Protein AF-A0A519GAX4-F1 (afdb_monomer_lite)

Structure (mmCIF, N/CA/C/O backbone):
data_AF-A0A519GAX4-F1
#
_entry.id   AF-A0A519GAX4-F1
#
loop_
_atom_site.group_PDB
_atom_site.id
_atom_site.type_symbol
_atom_site.label_atom_id
_atom_site.label_alt_id
_atom_site.label_comp_id
_atom_site.label_asym_id
_atom_site.label_entity_id
_atom_site.label_seq_id
_atom_site.pdbx_PDB_ins_code
_atom_site.Cartn_x
_atom_site.Cartn_y
_atom_site.Cartn_z
_atom_site.occupancy
_atom_site.B_iso_or_equiv
_atom_site.auth_seq_id
_atom_site.auth_comp_id
_atom_site.auth_asym_id
_atom_site.auth_atom_id
_atom_site.pdbx_PDB_model_num
ATOM 1 N N . MET A 1 1 ? -14.124 -21.196 -61.981 1.00 49.44 1 MET A N 1
ATOM 2 C CA . MET A 1 1 ? -12.857 -21.195 -61.224 1.00 49.44 1 MET A CA 1
ATOM 3 C C . MET A 1 1 ? -12.351 -19.764 -61.209 1.00 49.44 1 MET A C 1
ATOM 5 O O . MET A 1 1 ? -12.380 -19.143 -62.263 1.00 49.44 1 MET A O 1
ATOM 9 N N . SER A 1 2 ? -11.976 -19.297 -60.017 1.00 40.06 2 SER A N 1
ATOM 10 C CA . SER A 1 2 ? -11.448 -17.969 -59.651 1.00 40.06 2 SER A CA 1
ATOM 11 C C . SER A 1 2 ? -12.458 -16.837 -59.386 1.00 40.06 2 SER A C 1
ATOM 13 O O . SER A 1 2 ? -13.025 -16.223 -60.282 1.00 40.06 2 SER A O 1
ATOM 15 N N . ILE A 1 3 ? -12.646 -16.651 -58.076 1.00 50.47 3 ILE A N 1
ATOM 16 C CA . ILE A 1 3 ? -13.044 -15.473 -57.283 1.00 50.47 3 ILE A CA 1
ATOM 17 C C . ILE A 1 3 ? -12.046 -14.324 -57.499 1.00 50.47 3 ILE A C 1
ATOM 19 O O . ILE A 1 3 ? -10.897 -14.688 -57.704 1.00 50.47 3 ILE A O 1
ATOM 23 N N . GLU A 1 4 ? -12.473 -13.041 -57.432 1.00 44.81 4 GLU A N 1
ATOM 24 C CA . GLU A 1 4 ? -11.966 -11.910 -56.588 1.00 44.81 4 GLU A CA 1
ATOM 25 C C . GLU A 1 4 ? -12.922 -10.685 -56.694 1.00 44.81 4 GLU A C 1
ATOM 27 O O . GLU A 1 4 ? -13.401 -10.368 -57.780 1.00 44.81 4 GLU A O 1
ATOM 32 N N . ASP A 1 5 ? -13.215 -10.005 -55.575 1.00 56.78 5 ASP A N 1
ATOM 33 C CA . ASP A 1 5 ? -14.135 -8.849 -55.447 1.00 56.78 5 ASP A CA 1
ATOM 34 C C . ASP A 1 5 ? -13.347 -7.647 -54.862 1.00 56.78 5 ASP A C 1
ATOM 36 O O . ASP A 1 5 ? -12.900 -7.748 -53.715 1.00 56.78 5 ASP A O 1
ATOM 40 N N . PRO A 1 6 ? -13.111 -6.524 -55.582 1.00 49.88 6 PRO A N 1
ATOM 41 C CA . PRO A 1 6 ? -12.279 -5.430 -55.083 1.00 49.88 6 PRO A CA 1
ATOM 42 C C . PRO A 1 6 ? -13.146 -4.314 -54.486 1.00 49.88 6 PRO A C 1
ATOM 44 O O . PRO A 1 6 ? -13.509 -3.344 -55.153 1.00 49.88 6 PRO A O 1
ATOM 47 N N . ARG A 1 7 ? -13.476 -4.415 -53.197 1.00 53.16 7 ARG A N 1
ATOM 48 C CA . ARG A 1 7 ? -14.064 -3.282 -52.465 1.00 53.16 7 ARG A CA 1
ATOM 49 C C . ARG A 1 7 ? -12.989 -2.224 -52.204 1.00 53.16 7 ARG A C 1
ATOM 51 O O . ARG A 1 7 ? -12.269 -2.312 -51.218 1.00 53.16 7 ARG A O 1
ATOM 58 N N . GLY A 1 8 ? -12.892 -1.231 -53.087 1.00 43.72 8 GLY A N 1
ATOM 59 C CA . GLY A 1 8 ? -12.141 0.007 -52.862 1.00 43.72 8 GLY A CA 1
ATOM 60 C C . GLY A 1 8 ? -13.034 1.065 -52.213 1.00 43.72 8 GLY A C 1
ATOM 61 O O . GLY A 1 8 ? -13.929 1.602 -52.860 1.00 43.72 8 GLY A O 1
ATOM 62 N N . THR A 1 9 ? -12.829 1.346 -50.928 1.00 45.81 9 THR A N 1
ATOM 63 C CA . THR A 1 9 ? -13.566 2.368 -50.169 1.00 45.81 9 THR A CA 1
ATOM 64 C C . THR A 1 9 ? -12.834 3.713 -50.218 1.00 45.81 9 THR A C 1
ATOM 66 O O . THR A 1 9 ? -11.664 3.775 -49.856 1.00 45.81 9 THR A O 1
ATOM 69 N N . SER A 1 10 ? -13.522 4.778 -50.649 1.00 49.91 10 SER A N 1
ATOM 70 C CA . SER A 1 10 ? -13.042 6.172 -50.630 1.00 49.91 10 SER A CA 1
ATOM 71 C C . SER A 1 10 ? -13.290 6.815 -49.262 1.00 49.91 10 SER A C 1
ATOM 73 O O . SER A 1 10 ? -14.399 6.747 -48.735 1.00 49.91 10 SER A O 1
ATOM 75 N N . GLU A 1 11 ? -12.253 7.445 -48.722 1.00 51.72 11 GLU A N 1
ATOM 76 C CA . GLU A 1 11 ? -12.143 8.033 -47.383 1.00 51.72 11 GLU A CA 1
ATOM 77 C C . GLU A 1 11 ? -12.891 9.376 -47.244 1.00 51.72 11 GLU A C 1
ATOM 79 O O . GLU A 1 11 ? -13.088 10.097 -48.223 1.00 51.72 11 GLU A O 1
ATOM 84 N N . VAL A 1 12 ? -13.285 9.734 -46.015 1.00 51.50 12 VAL A N 1
ATOM 85 C CA . VAL A 1 12 ? -13.765 11.078 -45.639 1.00 51.50 12 VAL A CA 1
ATOM 86 C C . VAL A 1 12 ? -12.657 11.760 -44.823 1.00 51.50 12 VAL A C 1
ATOM 88 O O . VAL A 1 12 ? -12.281 11.192 -43.798 1.00 51.50 12 VAL A O 1
ATOM 91 N N . PRO A 1 13 ? -12.148 12.953 -45.196 1.00 63.16 13 PRO A N 1
ATOM 92 C CA . PRO A 1 13 ? -11.179 13.672 -44.377 1.00 63.16 13 PRO A CA 1
ATOM 93 C C . PRO A 1 13 ? -11.900 14.663 -43.451 1.00 63.16 13 PRO A C 1
ATOM 95 O O . PRO A 1 13 ? -12.683 15.499 -43.909 1.00 63.16 13 PRO A O 1
ATOM 98 N N . VAL A 1 14 ? -11.647 14.587 -42.141 1.00 50.53 14 VAL A N 1
ATOM 99 C CA . VAL A 1 14 ? -11.994 15.671 -41.209 1.00 50.53 14 VAL A CA 1
ATOM 100 C C . VAL A 1 14 ? -10.788 15.982 -40.320 1.00 50.53 14 VAL A C 1
ATOM 102 O O . VAL A 1 14 ? -10.512 15.363 -39.287 1.00 50.53 14 VAL A O 1
ATOM 105 N N . ASP A 1 15 ? -10.021 16.966 -40.771 1.00 57.25 15 ASP A N 1
ATOM 106 C CA . ASP A 1 15 ? -8.769 17.379 -40.150 1.00 57.25 15 ASP A CA 1
ATOM 107 C C . ASP A 1 15 ? -9.059 18.439 -39.081 1.00 57.25 15 ASP A C 1
ATOM 109 O O . ASP A 1 15 ? -8.811 19.629 -39.255 1.00 57.25 15 ASP A O 1
ATOM 113 N N . THR A 1 16 ? -9.615 18.022 -37.945 1.00 57.50 16 THR A N 1
ATOM 114 C CA . THR A 1 16 ? -9.535 18.808 -36.704 1.00 57.50 16 THR A CA 1
ATOM 115 C C . THR A 1 16 ? -8.336 18.328 -35.890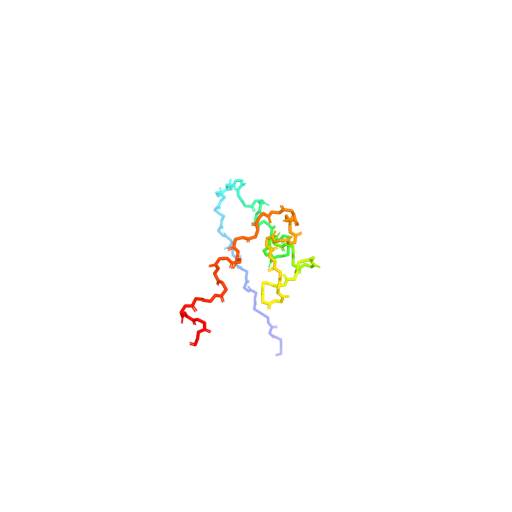 1.00 57.50 16 THR A C 1
ATOM 117 O O . THR A 1 16 ? -8.492 17.602 -34.907 1.00 57.50 16 THR A O 1
ATOM 120 N N . GLU A 1 17 ? -7.117 18.645 -36.335 1.00 58.41 17 GLU A N 1
ATOM 121 C CA . GLU A 1 17 ? -5.907 18.337 -35.564 1.00 58.41 17 GLU A CA 1
ATOM 122 C C . GLU A 1 17 ? -5.770 19.271 -34.359 1.00 58.41 17 GLU A C 1
ATOM 124 O O . GLU A 1 17 ? -5.138 20.323 -34.407 1.00 58.41 17 GLU A O 1
ATOM 129 N N . THR A 1 18 ? -6.363 18.863 -33.241 1.00 60.06 18 THR A N 1
ATOM 130 C CA . THR A 1 18 ? -5.933 19.319 -31.920 1.00 60.06 18 THR A CA 1
ATOM 131 C C . THR A 1 18 ? -4.586 18.660 -31.606 1.00 60.06 18 THR A C 1
ATOM 133 O O . THR A 1 18 ? -4.431 17.453 -31.816 1.00 60.06 18 THR A O 1
ATOM 136 N N . VAL A 1 19 ? -3.637 19.411 -31.029 1.00 61.62 19 VAL A N 1
ATOM 137 C CA . VAL A 1 19 ? -2.320 18.956 -30.497 1.00 61.62 19 VAL A CA 1
ATOM 138 C C . VAL A 1 19 ? -2.471 17.979 -29.304 1.00 61.62 19 VAL A C 1
ATOM 140 O O . VAL A 1 19 ? -1.613 17.834 -28.449 1.00 61.62 19 VAL A O 1
ATOM 143 N N . GLU A 1 20 ? -3.597 17.288 -29.221 1.00 61.19 20 GLU A N 1
ATOM 144 C CA . GLU A 1 20 ? -3.853 16.159 -28.333 1.00 61.19 20 GLU A CA 1
ATOM 145 C C . GLU A 1 20 ? -3.625 14.834 -29.073 1.00 61.19 20 GLU A C 1
ATOM 147 O O . GLU A 1 20 ? -3.252 13.844 -28.451 1.00 61.19 20 GLU A O 1
ATOM 152 N N . ARG A 1 21 ? -3.784 14.813 -30.409 1.00 57.88 21 ARG A N 1
ATOM 153 C CA . ARG A 1 21 ? -3.700 13.577 -31.206 1.00 57.88 21 ARG A CA 1
ATOM 154 C C . ARG A 1 21 ? -2.299 12.959 -31.208 1.00 57.88 21 ARG A C 1
ATOM 156 O O . ARG A 1 21 ? -2.187 11.757 -31.036 1.00 57.88 21 ARG A O 1
ATOM 163 N N . ASN A 1 22 ? -1.251 13.783 -31.267 1.00 55.69 22 ASN A N 1
ATOM 164 C CA . ASN A 1 22 ? 0.145 13.317 -31.254 1.00 55.69 22 ASN A CA 1
ATOM 165 C C . ASN A 1 22 ? 0.565 12.729 -29.885 1.00 55.69 22 ASN A C 1
ATOM 167 O O . ASN A 1 22 ? 1.411 11.850 -29.809 1.00 55.69 22 ASN A O 1
ATOM 171 N N . MET A 1 23 ? -0.069 13.145 -28.779 1.00 60.53 23 MET A N 1
ATOM 172 C CA . MET A 1 23 ? 0.218 12.566 -27.453 1.00 60.53 23 MET A CA 1
ATOM 173 C C . MET A 1 23 ? -0.539 11.262 -27.181 1.00 60.53 23 MET A C 1
ATOM 175 O O . MET A 1 23 ? -0.248 10.585 -26.197 1.00 60.53 23 MET A O 1
ATOM 179 N N . ASN A 1 24 ? -1.509 10.926 -28.034 1.00 59.53 24 ASN A N 1
ATOM 180 C CA . ASN A 1 24 ? -2.273 9.685 -27.976 1.00 59.53 24 ASN A CA 1
ATOM 181 C C . ASN A 1 24 ? -1.906 8.725 -29.119 1.00 59.53 24 ASN A C 1
ATOM 183 O O . ASN A 1 24 ? -2.598 7.727 -29.317 1.00 59.53 24 ASN A O 1
ATOM 187 N N . ASP A 1 25 ? -0.841 9.015 -29.877 1.00 58.72 25 ASP A N 1
ATOM 188 C CA . ASP A 1 25 ? -0.260 8.027 -30.776 1.00 58.72 25 ASP A CA 1
ATOM 189 C C . ASP A 1 25 ? 0.265 6.887 -29.912 1.00 58.72 25 ASP A C 1
ATOM 191 O O . ASP A 1 25 ? 1.175 7.056 -29.098 1.00 58.72 25 ASP A O 1
ATOM 195 N N . GLU A 1 26 ? -0.398 5.738 -30.039 1.00 61.22 26 GLU A N 1
ATOM 196 C CA . GLU A 1 26 ? -0.186 4.570 -29.204 1.00 61.22 26 GLU A CA 1
ATOM 197 C C . GLU A 1 26 ? 1.227 4.020 -29.410 1.00 61.22 26 GLU A C 1
ATOM 199 O O . GLU A 1 26 ? 1.464 3.077 -30.167 1.00 61.22 26 GLU A O 1
ATOM 204 N N . ALA A 1 27 ? 2.182 4.575 -28.668 1.00 58.50 27 ALA A N 1
ATOM 205 C CA . ALA A 1 27 ? 3.358 3.853 -28.232 1.00 58.50 27 ALA A CA 1
ATOM 206 C C . ALA A 1 27 ? 2.868 2.704 -27.334 1.00 58.50 27 ALA A C 1
ATOM 208 O O . ALA A 1 27 ? 2.893 2.789 -26.112 1.00 58.50 27 ALA A O 1
ATOM 209 N N . SER A 1 28 ? 2.355 1.651 -27.973 1.00 56.84 28 SER A N 1
ATOM 210 C CA . SER A 1 28 ? 1.906 0.398 -27.374 1.00 56.84 28 SER A CA 1
ATOM 211 C C . SER A 1 28 ? 0.880 0.558 -26.246 1.00 56.84 28 SER A C 1
ATOM 213 O O . SER A 1 28 ? 1.249 0.346 -25.100 1.00 56.84 28 SER A O 1
ATOM 215 N N . GLY A 1 29 ? -0.381 0.882 -26.573 1.00 58.50 29 GLY A N 1
ATOM 216 C CA . GLY A 1 29 ? -1.643 0.619 -25.837 1.00 58.50 29 GLY A CA 1
ATOM 217 C C . GLY A 1 29 ? -1.626 0.280 -24.340 1.00 58.50 29 GLY A C 1
ATOM 218 O O . GLY A 1 29 ? -2.369 -0.591 -23.887 1.00 58.50 29 GLY A O 1
ATOM 219 N N . GLY A 1 30 ? -0.783 0.946 -23.562 1.00 65.81 30 GLY A N 1
ATOM 220 C CA . GLY A 1 30 ? -0.531 0.674 -22.160 1.00 65.81 30 GLY A CA 1
ATOM 221 C C . GLY A 1 30 ? -0.682 1.965 -21.383 1.00 65.81 30 GLY A C 1
ATOM 222 O O . GLY A 1 30 ? -0.172 3.012 -21.781 1.00 65.81 30 GLY A O 1
ATOM 223 N N . CYS A 1 31 ? -1.399 1.907 -20.263 1.00 58.38 31 CYS A N 1
ATOM 224 C CA . CYS A 1 31 ? -1.413 3.020 -19.328 1.00 58.38 31 CYS A CA 1
ATOM 225 C C . CYS A 1 31 ? 0.052 3.286 -18.921 1.00 58.38 31 CYS A C 1
ATOM 227 O O . CYS A 1 31 ? 0.721 2.337 -18.519 1.00 58.38 31 CYS A O 1
ATOM 229 N N . PRO A 1 32 ? 0.580 4.524 -18.990 1.00 63.41 32 PRO A N 1
ATOM 230 C CA . PRO A 1 32 ? 1.989 4.838 -18.698 1.00 63.41 32 PRO A CA 1
ATOM 231 C C . PRO A 1 32 ? 2.352 4.684 -17.208 1.00 63.41 32 PRO A C 1
ATOM 233 O O . PRO A 1 32 ? 3.334 5.240 -16.715 1.00 63.41 32 PRO A O 1
ATOM 236 N N . VAL A 1 33 ? 1.542 3.936 -16.461 1.00 66.44 33 VAL A N 1
ATOM 237 C CA . VAL A 1 33 ? 1.878 3.421 -15.147 1.00 66.44 33 VAL A CA 1
ATOM 238 C C . VAL A 1 33 ? 3.008 2.422 -15.355 1.00 66.44 33 VAL A C 1
ATOM 240 O O . VAL A 1 33 ? 2.903 1.521 -16.177 1.00 66.44 33 VAL A O 1
ATOM 243 N N . ALA A 1 34 ? 4.108 2.594 -14.627 1.00 65.62 34 ALA A N 1
ATOM 244 C CA . ALA A 1 34 ? 5.247 1.689 -14.676 1.00 65.62 34 ALA A CA 1
ATOM 245 C C . ALA A 1 34 ? 4.826 0.259 -14.271 1.00 65.62 34 ALA A C 1
ATOM 247 O O . ALA A 1 34 ? 4.870 -0.098 -13.094 1.00 65.62 34 ALA A O 1
ATOM 248 N N . HIS A 1 35 ? 4.395 -0.540 -15.249 1.00 63.34 35 HIS A N 1
ATOM 249 C CA . HIS A 1 35 ? 3.874 -1.893 -15.056 1.00 63.34 35 HIS A CA 1
ATOM 250 C C . HIS A 1 35 ? 4.974 -2.906 -14.691 1.00 63.34 35 HIS A C 1
ATOM 252 O O . HIS A 1 35 ? 4.679 -3.892 -14.026 1.00 63.34 35 HIS A O 1
ATOM 258 N N . ASP A 1 36 ? 6.235 -2.640 -15.051 1.00 61.94 36 ASP A N 1
ATOM 259 C CA . ASP A 1 36 ? 7.352 -3.585 -14.865 1.00 61.94 36 ASP A CA 1
ATOM 260 C C . ASP A 1 36 ? 8.177 -3.381 -13.579 1.00 61.94 36 ASP A C 1
ATOM 262 O O . ASP A 1 36 ? 9.075 -4.168 -13.288 1.00 61.94 36 ASP A O 1
ATOM 266 N N . GLY A 1 37 ? 7.923 -2.316 -12.808 1.00 69.31 37 GLY A N 1
ATOM 267 C CA . GLY A 1 37 ? 8.787 -1.935 -11.677 1.00 69.31 37 GLY A CA 1
ATOM 268 C C . GLY A 1 37 ? 8.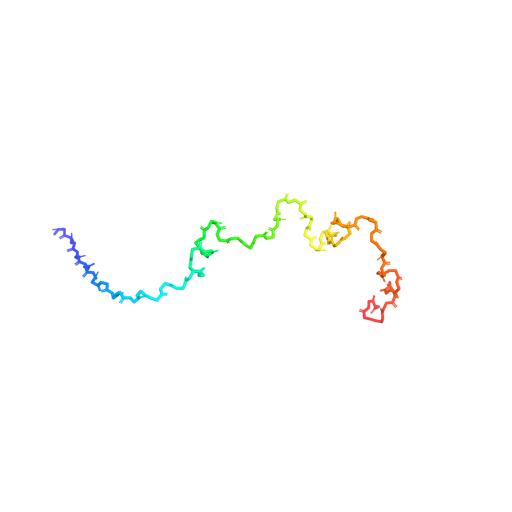131 -1.994 -10.300 1.00 69.31 37 GLY A C 1
ATOM 269 O O . GLY A 1 37 ? 8.817 -2.187 -9.295 1.00 69.31 37 GLY A O 1
ATOM 270 N N . PHE A 1 38 ? 6.811 -1.828 -10.234 1.00 73.56 38 PHE A N 1
ATOM 271 C CA . PHE A 1 38 ? 6.088 -1.738 -8.971 1.00 73.56 38 PHE A CA 1
ATOM 272 C C . PHE A 1 38 ? 5.171 -2.936 -8.803 1.00 73.56 38 PHE A C 1
ATOM 274 O O . PHE A 1 38 ? 4.460 -3.328 -9.725 1.00 73.56 38 PHE A O 1
ATOM 281 N N . ARG A 1 39 ? 5.172 -3.501 -7.592 1.00 81.06 39 ARG A N 1
ATOM 282 C CA . ARG A 1 39 ? 4.235 -4.564 -7.223 1.00 81.06 39 ARG A CA 1
ATOM 283 C C . ARG A 1 39 ? 2.809 -4.092 -7.473 1.00 81.06 39 ARG A C 1
ATOM 285 O O . ARG A 1 39 ? 2.486 -2.927 -7.218 1.00 81.06 39 ARG A O 1
ATOM 292 N N . HIS A 1 40 ? 1.941 -4.996 -7.911 1.00 82.75 40 HIS A N 1
ATOM 293 C CA . HIS A 1 40 ? 0.533 -4.655 -8.029 1.00 82.75 40 HIS A CA 1
ATOM 294 C C . HIS A 1 40 ? -0.022 -4.285 -6.635 1.00 82.75 40 HIS A C 1
ATOM 296 O O . HIS A 1 40 ? 0.444 -4.829 -5.627 1.00 82.75 40 HIS A O 1
ATOM 302 N N . PRO A 1 41 ? -1.021 -3.391 -6.508 1.00 82.50 41 PRO A N 1
ATOM 303 C CA . PRO A 1 41 ? -1.572 -3.032 -5.199 1.00 82.50 41 PRO A CA 1
ATOM 304 C C . PRO A 1 41 ? -2.061 -4.231 -4.375 1.00 82.50 41 PRO A C 1
ATOM 306 O O . PRO A 1 41 ? -1.946 -4.238 -3.150 1.00 82.50 41 PRO A O 1
ATOM 309 N N . THR A 1 42 ? -2.552 -5.279 -5.042 1.00 84.12 42 THR A N 1
ATOM 310 C CA . THR A 1 42 ? -2.957 -6.542 -4.397 1.00 84.12 42 THR A CA 1
ATOM 311 C C . THR A 1 42 ? -1.775 -7.377 -3.899 1.00 84.12 42 THR A C 1
ATOM 313 O O . THR A 1 42 ? -1.948 -8.201 -3.011 1.00 84.12 42 THR A O 1
ATOM 316 N N . GLU A 1 43 ? -0.577 -7.152 -4.434 1.00 86.44 43 GLU A N 1
ATOM 317 C CA . GLU A 1 43 ? 0.685 -7.794 -4.041 1.00 86.44 43 GLU A CA 1
ATOM 318 C C . GLU A 1 43 ? 1.472 -6.944 -3.026 1.00 86.44 43 GLU A C 1
ATOM 320 O O . GLU A 1 43 ? 2.627 -7.231 -2.709 1.00 86.44 43 GLU A O 1
ATOM 325 N N . GLY A 1 44 ? 0.853 -5.880 -2.503 1.00 82.25 44 GLY A N 1
ATOM 326 C CA . GLY A 1 44 ? 1.443 -5.004 -1.493 1.00 82.25 44 GLY A CA 1
ATOM 327 C C . GLY A 1 44 ? 2.181 -3.788 -2.049 1.00 82.25 44 GLY A C 1
ATOM 328 O O . GLY A 1 44 ? 2.840 -3.094 -1.274 1.00 82.25 44 GLY A O 1
ATOM 329 N N . GLY A 1 45 ? 2.066 -3.503 -3.348 1.00 86.50 45 GLY A N 1
ATOM 330 C CA . GLY A 1 45 ? 2.580 -2.262 -3.922 1.00 86.50 45 GLY A CA 1
ATOM 331 C C . GLY A 1 45 ? 1.769 -1.029 -3.526 1.00 86.50 45 GLY A C 1
ATOM 332 O O . GLY A 1 45 ? 0.559 -1.091 -3.289 1.00 86.50 45 GLY A O 1
ATOM 333 N N . GLY A 1 46 ? 2.427 0.125 -3.442 1.00 87.75 46 GLY A N 1
ATOM 334 C CA . GLY A 1 46 ? 1.729 1.396 -3.262 1.00 87.75 46 GLY A CA 1
ATOM 335 C C . GLY A 1 46 ? 2.641 2.569 -2.930 1.00 87.75 46 GLY A C 1
ATOM 336 O O . GLY A 1 46 ? 3.848 2.535 -3.127 1.00 87.75 46 GLY A O 1
ATOM 337 N N . ASN A 1 47 ? 2.056 3.627 -2.370 1.00 89.25 47 ASN A N 1
ATOM 338 C CA . ASN A 1 47 ? 2.735 4.913 -2.154 1.00 89.25 47 ASN A CA 1
ATOM 339 C C . ASN A 1 47 ? 4.022 4.822 -1.308 1.00 89.25 47 ASN A C 1
ATOM 341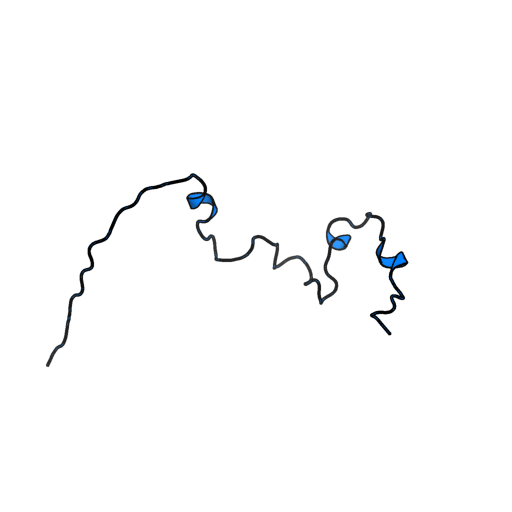 O O . ASN A 1 47 ? 4.876 5.694 -1.396 1.00 89.25 47 ASN A O 1
ATOM 345 N N . GLN A 1 48 ? 4.171 3.786 -0.482 1.00 89.31 48 GLN A N 1
ATOM 346 C CA . GLN A 1 48 ? 5.371 3.597 0.339 1.00 89.31 48 GLN A CA 1
ATOM 347 C C . GLN A 1 48 ? 6.598 3.201 -0.494 1.00 89.31 48 GLN A C 1
ATOM 349 O O . GLN A 1 48 ? 7.709 3.542 -0.107 1.00 89.31 48 GLN A O 1
ATOM 354 N N . ASP A 1 49 ? 6.406 2.549 -1.646 1.00 88.19 49 ASP A N 1
ATOM 355 C CA . ASP A 1 49 ? 7.510 2.213 -2.554 1.00 88.19 49 ASP A CA 1
ATOM 356 C C . ASP A 1 49 ? 8.087 3.482 -3.218 1.00 88.19 49 ASP A C 1
ATOM 358 O O . ASP A 1 49 ? 9.281 3.554 -3.495 1.00 88.19 49 ASP A O 1
ATOM 362 N N . TRP A 1 50 ? 7.255 4.513 -3.417 1.00 86.38 50 TRP A N 1
ATOM 363 C CA . TRP A 1 50 ? 7.650 5.806 -3.995 1.00 86.38 50 TRP A CA 1
ATOM 364 C C . TRP A 1 50 ? 8.215 6.784 -2.963 1.00 86.38 50 TRP A C 1
ATOM 366 O O . TRP A 1 50 ? 9.145 7.536 -3.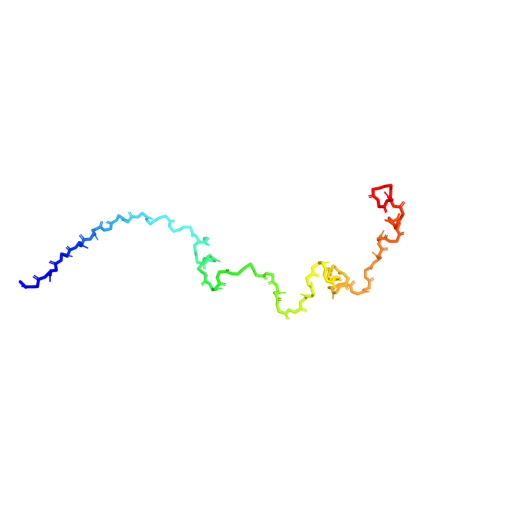252 1.00 86.38 50 TRP A O 1
ATOM 376 N N . TRP A 1 51 ? 7.659 6.781 -1.750 1.00 92.06 51 TRP A N 1
ATOM 377 C CA . TRP A 1 51 ? 8.062 7.677 -0.667 1.00 92.06 51 TRP A CA 1
ATOM 378 C C . TRP A 1 51 ? 8.355 6.880 0.608 1.00 92.06 51 TRP A C 1
ATOM 380 O O . TRP A 1 51 ? 7.531 6.871 1.527 1.00 92.06 51 TRP A O 1
ATOM 390 N N . PRO A 1 52 ? 9.540 6.249 0.710 1.00 88.12 52 PRO A N 1
ATOM 391 C CA . PRO A 1 52 ? 9.858 5.337 1.813 1.00 88.12 52 PRO A CA 1
ATOM 392 C C . PRO A 1 52 ? 9.875 6.012 3.194 1.00 88.12 52 PRO A C 1
ATOM 394 O O . PRO A 1 52 ? 9.724 5.343 4.210 1.00 88.12 52 PRO A O 1
ATOM 397 N N . ASN A 1 53 ? 10.022 7.341 3.242 1.00 94.81 53 ASN A N 1
ATOM 398 C CA . ASN A 1 53 ? 10.048 8.123 4.482 1.00 94.81 53 ASN A CA 1
ATOM 399 C C . ASN A 1 53 ? 8.722 8.858 4.776 1.00 94.81 53 ASN A C 1
ATOM 401 O O . ASN A 1 53 ? 8.671 9.691 5.681 1.00 94.81 53 ASN A O 1
ATOM 405 N N . ALA A 1 54 ? 7.649 8.609 4.014 1.00 92.88 54 ALA A N 1
ATOM 406 C CA . ALA A 1 54 ? 6.355 9.249 4.250 1.00 92.88 54 ALA A CA 1
ATOM 407 C C . ALA A 1 54 ? 5.628 8.650 5.467 1.00 92.88 54 ALA A C 1
ATOM 409 O O . ALA A 1 54 ? 5.557 7.430 5.635 1.00 92.88 54 ALA A O 1
ATOM 410 N N . LEU A 1 55 ? 5.010 9.507 6.289 1.00 94.81 55 LEU A N 1
ATOM 411 C CA . LEU A 1 55 ? 4.251 9.090 7.471 1.00 94.81 55 LEU A CA 1
ATOM 412 C C . LEU A 1 55 ? 3.132 8.097 7.107 1.00 94.81 55 LEU A C 1
ATOM 414 O O . LEU A 1 55 ? 2.236 8.393 6.314 1.00 94.81 55 LEU A O 1
ATOM 418 N N . ASN A 1 56 ? 3.147 6.920 7.736 1.00 93.25 56 ASN A N 1
ATOM 419 C CA . ASN A 1 56 ? 2.192 5.857 7.441 1.00 93.25 56 ASN A CA 1
ATOM 420 C C . ASN A 1 56 ? 0.915 5.960 8.293 1.00 93.25 56 ASN A C 1
ATOM 422 O O . ASN A 1 56 ? 0.828 5.414 9.392 1.00 93.25 56 ASN A O 1
ATOM 426 N N . LEU A 1 57 ? -0.122 6.598 7.744 1.00 93.69 57 LEU A N 1
ATOM 427 C CA . LEU A 1 57 ? -1.427 6.750 8.403 1.00 93.69 57 LEU A CA 1
ATOM 428 C C . LEU A 1 57 ? -2.282 5.469 8.418 1.00 93.69 57 LEU A C 1
ATOM 430 O O . LEU A 1 57 ? -3.296 5.424 9.118 1.00 93.69 57 LEU A O 1
ATOM 434 N N . LYS A 1 58 ? -1.887 4.401 7.703 1.00 90.88 58 LYS A N 1
ATOM 435 C CA . LYS A 1 58 ? -2.624 3.120 7.712 1.00 90.88 58 LYS A CA 1
ATOM 436 C C . LYS A 1 58 ? -2.667 2.498 9.112 1.00 90.88 58 LYS A C 1
ATOM 438 O O . LYS A 1 58 ? -3.589 1.745 9.415 1.00 90.88 58 LYS A O 1
ATOM 443 N N . VAL A 1 59 ? -1.719 2.851 9.988 1.00 92.31 59 VAL A N 1
ATOM 444 C CA . VAL A 1 59 ? -1.680 2.396 11.388 1.00 92.31 59 VAL A CA 1
ATOM 445 C C . VAL A 1 59 ? -2.951 2.746 12.168 1.00 92.31 59 VAL A C 1
ATOM 447 O O . VAL A 1 59 ? -3.386 1.956 12.999 1.00 92.31 59 VAL A O 1
ATOM 450 N N . LEU A 1 60 ? -3.596 3.871 11.850 1.00 94.44 60 LEU A N 1
ATOM 451 C CA . LEU A 1 60 ? -4.805 4.330 12.536 1.00 94.44 60 LEU A CA 1
ATOM 452 C C . LEU A 1 60 ? -6.062 3.544 12.131 1.00 94.44 60 LEU A C 1
ATOM 454 O O . LEU A 1 60 ? -7.110 3.695 12.749 1.00 94.44 60 LEU A O 1
ATOM 458 N N . ARG A 1 61 ? -5.982 2.721 11.078 1.00 93.31 61 ARG A N 1
ATOM 459 C CA . ARG A 1 61 ? -7.134 2.055 10.448 1.00 93.31 61 ARG A CA 1
ATOM 460 C C . ARG A 1 61 ? -6.969 0.532 10.381 1.00 93.31 61 ARG A C 1
ATOM 462 O O . ARG A 1 61 ? -7.534 -0.099 9.500 1.00 93.31 61 ARG A O 1
ATOM 469 N N . LYS A 1 62 ? -6.191 -0.072 11.287 1.00 90.38 62 LYS A N 1
ATOM 470 C CA . LYS A 1 62 ? -5.961 -1.531 11.296 1.00 90.38 62 LYS A CA 1
ATOM 471 C C . LYS A 1 62 ? -7.188 -2.359 11.705 1.00 90.38 62 LYS A C 1
ATOM 473 O O . LYS A 1 62 ? -7.346 -3.467 11.214 1.00 90.38 62 LYS A O 1
ATOM 478 N N . HIS A 1 63 ? -8.043 -1.833 12.585 1.00 92.50 63 HIS A N 1
ATOM 479 C CA . HIS A 1 63 ? -9.179 -2.558 13.175 1.00 92.50 63 HIS A CA 1
ATOM 480 C C . HIS A 1 63 ? -10.515 -1.885 12.834 1.00 92.50 63 HIS A C 1
ATOM 482 O O . HIS A 1 63 ? -11.252 -1.439 13.710 1.00 92.50 63 HIS A O 1
ATOM 488 N N . THR A 1 64 ? -10.805 -1.730 11.543 1.00 93.56 64 THR A N 1
ATOM 489 C CA . THR A 1 64 ? -12.081 -1.154 11.094 1.00 93.56 64 THR A CA 1
ATOM 490 C C . THR A 1 64 ? -13.206 -2.182 11.158 1.00 93.56 64 THR A C 1
ATOM 492 O O . THR A 1 64 ? -12.973 -3.346 10.855 1.00 93.56 64 THR A O 1
ATOM 495 N N . ALA A 1 65 ? -14.437 -1.746 11.437 1.00 93.25 65 ALA A N 1
ATOM 496 C CA . ALA A 1 65 ? -15.603 -2.632 11.545 1.00 93.25 65 ALA A CA 1
ATOM 497 C C . ALA A 1 65 ? -15.893 -3.467 10.281 1.00 93.25 65 ALA A C 1
ATOM 499 O O . ALA A 1 65 ? -16.419 -4.563 10.394 1.00 93.25 65 ALA A O 1
ATOM 500 N N . VA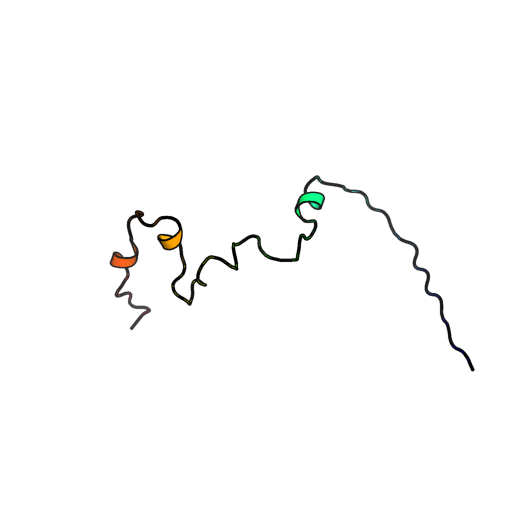L A 1 66 ? -15.520 -2.977 9.092 1.00 93.62 66 VAL A N 1
ATOM 501 C CA . VAL A 1 66 ? -15.707 -3.681 7.804 1.00 93.62 66 VAL A CA 1
ATOM 502 C C . VAL A 1 66 ? -14.781 -4.902 7.656 1.00 93.62 66 VAL A C 1
ATOM 504 O O . VAL A 1 66 ? -14.999 -5.730 6.783 1.00 93.62 66 VAL A O 1
ATOM 507 N N . ALA A 1 67 ? -13.744 -5.022 8.490 1.00 87.94 67 ALA A N 1
ATOM 508 C CA . ALA A 1 67 ? -12.744 -6.088 8.410 1.00 87.94 67 ALA A CA 1
ATOM 509 C C . ALA A 1 67 ? -12.961 -7.239 9.422 1.00 87.94 67 ALA A C 1
ATOM 511 O O . ALA A 1 67 ? -12.047 -8.043 9.592 1.00 87.94 67 ALA A O 1
ATOM 512 N N . ASN A 1 68 ? -14.109 -7.286 10.115 1.00 71.88 68 ASN A N 1
ATOM 513 C CA . ASN A 1 68 ? -14.492 -8.344 11.066 1.00 71.88 68 ASN A CA 1
ATOM 514 C C . ASN A 1 68 ? -15.494 -9.313 10.434 1.00 71.88 68 ASN A C 1
ATOM 516 O O . ASN A 1 68 ? -16.465 -8.803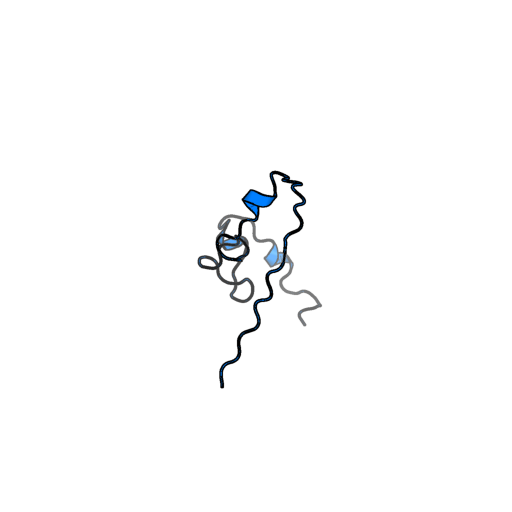 9.831 1.00 71.88 68 ASN A O 1
#

Secondary structure (DSSP, 8-state):
--------PPP-------TTTGGGS-SSS--SS-TTTS--GGGT-SHHHH-TTS--GGGGGTT-GGG-

Foldseek 3Di:
DDDDDDPDDDDDDDPPDDVVVVVPPDPPPDDPPPPPPFDDVVRVTDDCVVPVPDDDPCVVVPDDPVVD

Radius of gyration: 25.36 Å; chains: 1; bounding box: 26×40×74 Å

Sequence (68 aa):
MSIEDPRGTSEVPVDTETVERNMNDEASGGCPVAHDGFRHPTEGGGNQDWWPNALNLKVLRKHTAVAN

pLDDT: mean 71.21, std 17.05, range [40.06, 94.81]